Protein AF-A0A917H944-F1 (afdb_monomer_lite)

Radius of gyration: 26.09 Å; chains: 1; bounding box: 45×58×78 Å

Foldseek 3Di:
DDWDQDPPRDIDDDDDDPVRVVVLVVVVVVCPPLCVPDDPVPQQSDADPNSHRDDPVNVVVVVVVVCVVVVPPDDDDPVVVVVVVVVVVVVVVVVVVVVPCPDPPPPDDDDDDDDDDDD

Organism: NCBI:txid1176249

Secondary structure (DSSP, 8-state):
-EEEEPTTS-EEEE---HHHHHHHHHHHHHHTTSSTTS-GGGS-SSB-TTSSB--HHHHHHHHHHHHHHTT--S---HHHHHHHHHHHHHHHHHHHHHHT-PPP---------------

InterPro domains:
  IPR002104 Integrase, catalytic domain [PS51898] (1-119)
  IPR011010 DNA breaking-rejoining enzyme, catalytic core [SSF56349] (4-94)
  IPR013762 Integrase-like, catalytic domain superfamily [G3DSA:1.10.443.10] (1-103)

pLDDT: mean 78.57, std 14.48, range [39.53, 93.25]

Structure (mmCIF, N/CA/C/O backbone):
data_AF-A0A917H944-F1
#
_entry.id   AF-A0A917H944-F1
#
loop_
_atom_site.group_PDB
_atom_site.id
_atom_site.type_symbol
_atom_site.label_atom_id
_atom_site.label_alt_id
_atom_site.label_comp_id
_atom_site.label_asym_id
_atom_site.label_entity_id
_atom_site.label_seq_id
_atom_site.pdbx_PDB_ins_code
_atom_site.Cartn_x
_atom_site.Cartn_y
_atom_site.Cartn_z
_atom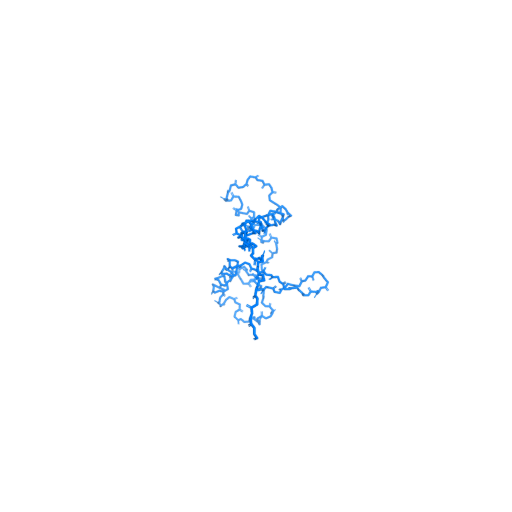_site.occupancy
_atom_site.B_iso_or_equiv
_atom_site.auth_seq_id
_atom_site.auth_comp_id
_atom_site.auth_asym_id
_atom_site.auth_atom_id
_atom_site.pdbx_PDB_model_num
ATOM 1 N N . MET A 1 1 ? 12.504 -9.458 5.214 1.00 76.31 1 MET A N 1
ATOM 2 C CA . MET A 1 1 ? 12.933 -8.159 5.793 1.00 76.31 1 MET A CA 1
ATOM 3 C C . MET A 1 1 ? 13.145 -7.190 4.645 1.00 76.31 1 MET A C 1
ATOM 5 O O . MET A 1 1 ? 13.701 -7.615 3.643 1.00 76.31 1 MET A O 1
ATOM 9 N N . LEU A 1 2 ? 12.710 -5.937 4.778 1.00 83.62 2 LEU A N 1
ATOM 10 C CA . LEU A 1 2 ? 12.876 -4.894 3.761 1.00 83.62 2 LEU A CA 1
ATOM 11 C C . LEU A 1 2 ? 13.857 -3.825 4.258 1.00 83.62 2 LEU A C 1
ATOM 13 O O . LEU A 1 2 ? 13.745 -3.379 5.400 1.00 83.62 2 LEU A O 1
ATOM 17 N N . GLU A 1 3 ? 14.806 -3.408 3.422 1.00 87.69 3 GLU A N 1
ATOM 18 C CA . GLU A 1 3 ? 15.680 -2.268 3.718 1.00 87.69 3 GLU A CA 1
ATOM 19 C C . GLU A 1 3 ? 15.011 -0.973 3.244 1.00 87.69 3 GLU A C 1
ATOM 21 O O . GLU A 1 3 ? 14.570 -0.871 2.102 1.00 87.69 3 GLU A O 1
ATOM 26 N N . VAL A 1 4 ? 14.906 0.012 4.135 1.00 86.75 4 VAL A N 1
ATOM 27 C CA . VAL A 1 4 ? 14.330 1.324 3.831 1.00 86.75 4 VAL A CA 1
ATOM 28 C C . VAL A 1 4 ? 15.330 2.423 4.153 1.00 86.75 4 VAL A C 1
ATOM 30 O O . VAL A 1 4 ? 15.921 2.449 5.236 1.00 86.75 4 VAL A O 1
ATOM 33 N N . THR A 1 5 ? 15.485 3.368 3.231 1.00 88.25 5 THR A N 1
ATOM 34 C CA . THR A 1 5 ? 16.263 4.586 3.464 1.00 88.25 5 THR A CA 1
ATOM 35 C C . THR A 1 5 ? 15.360 5.631 4.100 1.00 88.25 5 THR A C 1
ATOM 37 O O . THR A 1 5 ? 14.354 6.049 3.527 1.00 88.25 5 THR A O 1
ATOM 40 N N . ARG A 1 6 ? 15.702 6.046 5.316 1.00 87.12 6 ARG A N 1
ATOM 41 C CA . ARG A 1 6 ? 14.984 7.085 6.051 1.00 87.12 6 ARG A CA 1
ATOM 42 C C . ARG A 1 6 ? 15.498 8.466 5.669 1.00 87.12 6 ARG A C 1
ATOM 44 O O . ARG A 1 6 ? 16.568 8.633 5.081 1.00 87.12 6 ARG A O 1
ATOM 51 N N . ARG A 1 7 ? 14.733 9.481 6.071 1.00 84.00 7 ARG A N 1
ATOM 52 C CA . ARG A 1 7 ? 15.184 10.872 6.029 1.00 84.00 7 ARG A CA 1
ATOM 53 C C . ARG A 1 7 ? 16.549 10.980 6.722 1.00 84.00 7 ARG A C 1
ATOM 55 O O . ARG A 1 7 ? 16.687 10.523 7.851 1.00 84.00 7 ARG A O 1
ATOM 62 N N . GLY A 1 8 ? 17.530 11.569 6.037 1.00 83.62 8 GLY A N 1
ATOM 63 C CA . GLY A 1 8 ? 18.920 11.649 6.507 1.00 83.62 8 GLY A CA 1
ATOM 64 C C . GLY A 1 8 ? 19.844 10.542 5.983 1.00 83.62 8 GLY A C 1
ATOM 65 O O . GLY A 1 8 ? 20.995 10.485 6.393 1.00 83.62 8 GLY A O 1
ATOM 66 N N . GLY A 1 9 ? 19.369 9.666 5.089 1.00 84.12 9 GLY A N 1
ATOM 67 C CA . GLY A 1 9 ? 20.196 8.639 4.437 1.00 84.12 9 GLY A CA 1
ATOM 68 C C . GLY A 1 9 ? 20.428 7.380 5.277 1.00 84.12 9 GLY A C 1
ATOM 69 O O . GLY A 1 9 ? 21.028 6.420 4.798 1.00 84.12 9 GLY A O 1
ATOM 70 N N . THR A 1 10 ? 19.927 7.341 6.513 1.00 89.19 10 THR A N 1
ATOM 71 C CA . THR A 1 10 ? 20.035 6.168 7.383 1.00 89.19 10 THR A CA 1
ATOM 72 C C . THR A 1 10 ? 19.225 5.003 6.826 1.00 89.19 10 THR A C 1
ATOM 74 O O . THR A 1 10 ? 18.020 5.124 6.597 1.00 89.19 10 THR A O 1
ATOM 77 N N . ARG A 1 11 ? 19.873 3.849 6.667 1.00 90.50 11 ARG A N 1
ATOM 78 C CA . ARG A 1 11 ? 19.224 2.596 6.274 1.00 90.50 11 ARG A CA 1
ATOM 79 C C . ARG A 1 11 ? 18.679 1.885 7.507 1.00 90.50 11 ARG A C 1
ATOM 81 O O . ARG A 1 11 ? 19.358 1.788 8.526 1.00 90.50 11 ARG A O 1
ATOM 88 N N . ALA A 1 12 ? 17.453 1.393 7.418 1.00 88.12 12 ALA A N 1
ATOM 89 C CA . ALA A 1 12 ? 16.817 0.608 8.466 1.00 88.12 12 ALA A CA 1
ATOM 90 C C . ALA A 1 12 ? 16.237 -0.676 7.875 1.00 88.12 12 ALA A C 1
ATOM 92 O O . ALA A 1 12 ? 15.669 -0.659 6.786 1.00 88.12 12 ALA A O 1
ATOM 93 N N . ARG A 1 13 ? 16.337 -1.782 8.614 1.00 88.94 13 ARG A N 1
ATOM 94 C CA . ARG A 1 13 ? 15.678 -3.041 8.256 1.00 88.94 13 ARG A CA 1
ATOM 95 C C . ARG A 1 13 ? 14.325 -3.115 8.947 1.00 88.94 13 ARG A C 1
ATOM 97 O O . ARG A 1 13 ? 14.243 -2.963 10.163 1.00 88.94 13 ARG A O 1
ATOM 104 N N . VAL A 1 14 ? 13.275 -3.329 8.165 1.00 86.56 14 VAL A N 1
ATOM 105 C CA . VAL A 1 14 ? 11.891 -3.393 8.633 1.00 86.56 14 VAL A CA 1
ATOM 106 C C . VAL A 1 14 ? 11.352 -4.806 8.396 1.00 86.56 14 VAL A C 1
ATOM 108 O O . VAL A 1 14 ? 11.460 -5.323 7.275 1.00 86.56 14 VAL A O 1
ATOM 111 N N . PRO A 1 15 ? 10.793 -5.467 9.426 1.00 87.00 15 PRO A N 1
ATOM 112 C CA . PRO A 1 15 ? 10.103 -6.731 9.233 1.00 87.00 15 PRO A CA 1
ATOM 113 C C . PRO A 1 15 ? 8.850 -6.512 8.388 1.00 87.00 15 PRO A C 1
ATOM 115 O O . PRO A 1 15 ? 8.121 -5.541 8.572 1.00 87.00 15 PRO A O 1
ATOM 118 N N . ILE A 1 16 ? 8.613 -7.433 7.461 1.00 86.38 16 ILE A N 1
ATOM 119 C CA . ILE A 1 16 ? 7.380 -7.504 6.679 1.00 86.38 16 ILE A CA 1
ATOM 120 C C . ILE A 1 16 ? 6.638 -8.765 7.107 1.00 86.38 16 ILE A C 1
ATOM 122 O O . ILE A 1 16 ? 7.274 -9.767 7.441 1.00 86.38 16 ILE A O 1
ATOM 126 N N . THR A 1 17 ? 5.311 -8.707 7.132 1.00 86.44 17 THR A N 1
ATOM 127 C CA . THR A 1 17 ? 4.487 -9.876 7.452 1.00 86.44 17 THR A CA 1
ATOM 128 C C . THR A 1 17 ? 4.594 -10.917 6.336 1.00 86.44 17 THR A C 1
ATOM 130 O O . THR A 1 17 ? 4.869 -10.574 5.184 1.00 86.44 17 THR A O 1
ATOM 133 N N . ALA A 1 18 ? 4.357 -12.192 6.658 1.00 86.00 18 ALA A N 1
ATOM 134 C CA . ALA A 1 18 ? 4.393 -13.268 5.665 1.00 86.00 18 ALA A CA 1
ATOM 135 C C . ALA A 1 18 ? 3.392 -13.030 4.520 1.00 86.00 18 ALA A C 1
ATOM 137 O O . ALA A 1 18 ? 3.730 -13.218 3.355 1.00 86.00 18 ALA A O 1
ATOM 138 N N . GLY A 1 19 ? 2.194 -12.522 4.837 1.00 86.94 19 GLY A N 1
ATOM 139 C CA . GLY A 1 19 ? 1.197 -12.157 3.827 1.00 86.94 19 GLY A CA 1
ATOM 140 C C . GLY A 1 19 ? 1.682 -11.049 2.887 1.00 86.94 19 GLY A C 1
ATOM 141 O O . GLY A 1 19 ? 1.548 -11.171 1.672 1.00 86.94 19 GLY A O 1
ATOM 142 N N . ALA A 1 20 ? 2.315 -9.999 3.424 1.00 87.19 20 ALA A N 1
ATOM 143 C CA . ALA A 1 20 ? 2.884 -8.936 2.597 1.00 87.19 20 ALA A CA 1
ATOM 144 C C . ALA A 1 20 ? 4.039 -9.442 1.715 1.00 87.19 20 ALA A C 1
ATOM 146 O O . ALA A 1 20 ? 4.155 -9.019 0.566 1.00 87.19 20 ALA A O 1
ATOM 147 N N . ALA A 1 21 ? 4.868 -10.358 2.229 1.00 88.69 21 ALA A N 1
ATOM 148 C CA . ALA A 1 21 ? 5.941 -10.983 1.460 1.00 88.69 21 ALA A CA 1
ATOM 149 C C . ALA A 1 21 ? 5.392 -11.806 0.284 1.00 88.69 21 ALA A C 1
ATOM 151 O O . ALA A 1 21 ? 5.815 -11.591 -0.847 1.00 88.69 21 ALA A O 1
ATOM 152 N N . ALA A 1 22 ? 4.389 -12.658 0.523 1.00 89.94 22 ALA A N 1
ATOM 153 C CA . ALA A 1 22 ? 3.780 -13.489 -0.516 1.00 89.94 22 ALA A CA 1
ATOM 154 C C . ALA A 1 22 ? 3.141 -12.655 -1.642 1.00 89.94 22 ALA A C 1
ATOM 156 O O . ALA A 1 22 ? 3.311 -12.955 -2.824 1.00 89.94 22 ALA A O 1
ATOM 157 N N . VAL A 1 23 ? 2.442 -11.567 -1.296 1.00 92.31 23 VAL A N 1
ATOM 158 C CA . VAL A 1 23 ? 1.860 -10.652 -2.294 1.00 92.31 23 VAL A CA 1
ATOM 159 C C . VAL A 1 23 ? 2.951 -9.917 -3.078 1.00 92.31 23 VAL A C 1
ATOM 161 O O . VAL A 1 23 ? 2.819 -9.740 -4.289 1.00 92.31 23 VAL A O 1
ATOM 164 N N . LEU A 1 24 ? 4.041 -9.510 -2.417 1.00 90.25 24 LEU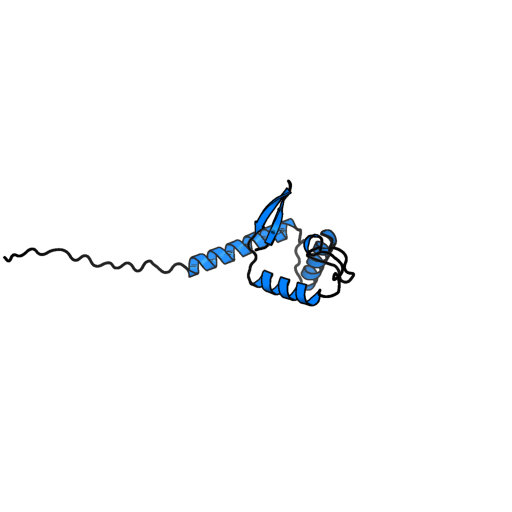 A N 1
ATOM 165 C CA . LEU A 1 24 ? 5.169 -8.860 -3.083 1.00 90.25 24 LEU A CA 1
ATOM 166 C C . LEU A 1 24 ? 5.874 -9.812 -4.057 1.00 90.25 24 LEU A C 1
ATOM 168 O O . LEU A 1 24 ? 6.172 -9.417 -5.181 1.00 90.25 24 LEU A O 1
ATOM 172 N N . GLU A 1 25 ? 6.103 -11.060 -3.660 1.00 90.31 25 GLU A N 1
ATOM 173 C CA . GLU A 1 25 ? 6.678 -12.094 -4.525 1.00 90.31 25 GLU A CA 1
ATOM 174 C C . GLU A 1 25 ? 5.789 -12.363 -5.741 1.00 90.31 25 GLU A C 1
ATOM 176 O O . GLU A 1 25 ? 6.276 -12.354 -6.873 1.00 90.31 25 GLU A O 1
ATOM 181 N N . ALA A 1 26 ? 4.474 -12.501 -5.537 1.00 91.25 26 ALA A N 1
ATOM 182 C CA . ALA A 1 26 ? 3.519 -12.642 -6.631 1.00 91.25 26 ALA A CA 1
ATOM 183 C C . ALA A 1 26 ? 3.561 -11.430 -7.576 1.00 91.25 26 ALA A C 1
ATOM 185 O O . ALA A 1 26 ? 3.611 -11.598 -8.795 1.00 91.25 26 ALA A O 1
ATOM 186 N N . TYR A 1 27 ? 3.591 -10.208 -7.039 1.00 89.81 27 TYR A N 1
ATOM 187 C CA . TYR A 1 27 ? 3.719 -8.985 -7.833 1.00 89.81 27 TYR A CA 1
ATOM 188 C C . TYR A 1 27 ? 5.010 -8.966 -8.667 1.00 89.81 27 TYR A C 1
ATOM 190 O O . TYR A 1 27 ? 4.968 -8.674 -9.864 1.00 89.81 27 TYR A O 1
ATOM 198 N N . LEU A 1 28 ? 6.149 -9.313 -8.061 1.00 88.00 28 LEU A N 1
ATOM 199 C CA . LEU A 1 28 ? 7.441 -9.368 -8.746 1.00 88.00 28 LEU A CA 1
ATOM 200 C C . LEU A 1 28 ? 7.472 -10.463 -9.823 1.00 88.00 28 LEU A C 1
ATOM 202 O O . LEU A 1 28 ? 8.041 -10.237 -10.890 1.00 88.00 28 LEU A O 1
ATOM 206 N N . GLY A 1 29 ? 6.800 -11.596 -9.603 1.00 86.56 29 GLY A N 1
ATOM 207 C CA . GLY A 1 29 ? 6.630 -12.647 -10.610 1.00 86.56 29 GLY A CA 1
ATOM 208 C C . GLY A 1 29 ? 5.870 -12.172 -11.855 1.00 86.56 29 GLY A C 1
ATOM 209 O O . GLY A 1 29 ? 6.292 -12.439 -12.977 1.00 86.56 29 GLY A O 1
ATOM 210 N N . HIS A 1 30 ? 4.804 -11.383 -11.681 1.00 84.69 30 HIS A N 1
ATOM 211 C CA . HIS A 1 30 ? 4.034 -10.802 -12.796 1.00 84.69 30 HIS A CA 1
ATOM 212 C C . HIS A 1 30 ? 4.768 -9.674 -13.535 1.00 84.69 30 HIS A C 1
ATOM 214 O O . HIS A 1 30 ? 4.354 -9.250 -14.617 1.00 84.69 30 HIS A O 1
ATOM 220 N N . ARG A 1 31 ? 5.826 -9.136 -12.930 1.00 80.81 31 ARG A N 1
ATOM 221 C CA . ARG A 1 31 ? 6.588 -8.011 -13.464 1.00 80.81 31 ARG A CA 1
ATOM 222 C C . ARG A 1 31 ? 7.697 -8.436 -14.429 1.00 80.81 31 ARG A C 1
ATOM 224 O O . ARG A 1 31 ? 8.140 -7.599 -15.216 1.00 80.81 31 ARG A O 1
ATOM 231 N N . ILE A 1 32 ? 8.118 -9.701 -14.391 1.00 73.31 32 ILE A N 1
ATOM 232 C CA . ILE A 1 32 ? 9.223 -10.232 -15.199 1.00 73.31 32 ILE A CA 1
ATOM 233 C C . ILE A 1 32 ? 9.041 -9.835 -16.675 1.00 73.31 32 ILE A C 1
ATOM 235 O O . ILE A 1 32 ? 8.042 -10.172 -17.305 1.00 73.31 32 ILE A O 1
ATOM 239 N N . GLY A 1 33 ? 10.007 -9.079 -17.209 1.00 69.38 33 GLY A N 1
ATOM 240 C CA . GLY A 1 33 ? 10.029 -8.604 -18.599 1.00 69.38 33 GLY A CA 1
ATOM 241 C C . GLY A 1 33 ? 9.699 -7.118 -18.799 1.00 69.38 33 GLY A C 1
ATOM 242 O O . GLY A 1 33 ? 10.052 -6.573 -19.839 1.00 69.38 33 GLY A O 1
ATOM 243 N N . LYS A 1 34 ? 9.091 -6.425 -17.823 1.00 68.88 34 LYS A N 1
ATOM 244 C CA . LYS A 1 34 ? 8.767 -4.981 -17.943 1.00 68.88 34 LYS A CA 1
ATOM 245 C C . LYS A 1 34 ? 9.932 -4.043 -17.614 1.00 68.88 34 LYS A C 1
ATOM 247 O O . LYS A 1 34 ? 9.858 -2.849 -17.880 1.00 68.88 34 LYS A O 1
ATOM 252 N N . ASP A 1 35 ? 10.978 -4.579 -17.006 1.00 70.00 35 ASP A N 1
ATOM 253 C CA . ASP A 1 35 ? 12.124 -3.859 -16.454 1.00 70.00 35 ASP A CA 1
ATOM 254 C C . ASP A 1 35 ? 13.426 -4.668 -16.587 1.00 70.00 35 ASP A C 1
ATOM 256 O O . ASP A 1 35 ? 14.366 -4.467 -15.820 1.00 70.00 35 ASP A O 1
ATOM 260 N N . ALA A 1 36 ? 13.465 -5.604 -17.541 1.00 66.88 36 ALA A N 1
ATOM 261 C CA . ALA A 1 36 ? 14.569 -6.548 -17.728 1.00 66.88 36 ALA A CA 1
ATOM 262 C C . ALA A 1 36 ? 15.924 -5.867 -18.005 1.00 66.88 36 ALA A C 1
ATOM 264 O O . ALA A 1 36 ? 16.964 -6.459 -17.739 1.00 66.88 36 ALA A O 1
ATOM 265 N N . GLU A 1 37 ? 15.910 -4.626 -18.499 1.00 67.00 37 GLU A N 1
ATOM 266 C CA . GLU A 1 37 ? 17.108 -3.843 -18.827 1.00 67.00 37 GLU A CA 1
ATOM 267 C C . GLU A 1 37 ? 17.650 -3.011 -17.649 1.00 67.00 37 GLU A C 1
ATOM 269 O O . GLU A 1 37 ? 18.726 -2.429 -17.757 1.00 67.00 37 GLU A O 1
ATOM 274 N N . ILE A 1 38 ? 16.935 -2.936 -16.518 1.00 70.56 38 ILE A N 1
ATOM 275 C CA . ILE A 1 38 ? 17.330 -2.101 -15.375 1.00 70.56 38 ILE A CA 1
ATOM 276 C C . ILE A 1 38 ? 18.042 -2.960 -14.321 1.00 70.56 38 ILE A C 1
ATOM 278 O O . ILE A 1 38 ? 17.499 -3.960 -13.838 1.00 70.56 38 ILE A O 1
ATOM 282 N N . SER A 1 39 ? 19.242 -2.537 -13.916 1.00 69.31 39 SER A N 1
ATOM 283 C CA . SER A 1 39 ? 20.010 -3.137 -12.816 1.00 69.31 39 SER A CA 1
ATOM 284 C C . SER A 1 39 ? 19.176 -3.279 -11.541 1.00 69.31 39 SER A C 1
ATOM 286 O O . SER A 1 39 ? 18.424 -2.375 -11.185 1.00 69.31 39 SER A O 1
ATOM 288 N N . HIS A 1 40 ? 19.323 -4.400 -10.822 1.00 69.38 40 HIS A N 1
ATOM 289 C CA . HIS A 1 40 ? 18.493 -4.719 -9.650 1.00 69.38 40 HIS A CA 1
ATOM 290 C C . HIS A 1 40 ? 18.451 -3.611 -8.591 1.00 69.38 40 HIS A C 1
ATOM 292 O O . HIS A 1 40 ? 17.373 -3.339 -8.071 1.00 69.38 40 HIS A O 1
ATOM 298 N N . ASP A 1 41 ? 19.573 -2.933 -8.361 1.00 70.56 41 ASP A N 1
ATOM 299 C CA . ASP A 1 41 ? 19.695 -1.893 -7.336 1.00 70.56 41 ASP A CA 1
ATOM 300 C C . ASP A 1 41 ? 19.022 -0.560 -7.705 1.00 70.56 41 ASP A C 1
ATOM 302 O O . ASP A 1 41 ? 18.580 0.165 -6.816 1.00 70.56 41 ASP A O 1
ATOM 306 N N . ASP A 1 42 ? 18.868 -0.260 -8.998 1.00 72.56 42 ASP A N 1
ATOM 307 C CA . ASP A 1 42 ? 18.250 0.986 -9.483 1.00 72.56 42 ASP A CA 1
ATOM 308 C C . ASP A 1 42 ? 16.779 0.797 -9.880 1.00 72.56 42 ASP A C 1
ATOM 310 O O . ASP A 1 42 ? 16.097 1.731 -10.317 1.00 72.56 42 ASP A O 1
ATOM 314 N N . ARG A 1 43 ? 16.256 -0.426 -9.735 1.00 82.62 43 ARG A N 1
ATOM 315 C CA . ARG A 1 43 ? 14.877 -0.742 -10.092 1.00 82.62 43 ARG A CA 1
ATOM 316 C C . ARG A 1 43 ? 13.897 -0.178 -9.067 1.00 82.62 43 ARG A C 1
ATOM 318 O O . ARG A 1 43 ? 13.934 -0.574 -7.902 1.00 82.62 43 ARG A O 1
ATOM 325 N N . PRO A 1 44 ? 12.917 0.647 -9.489 1.00 87.00 44 PRO A N 1
ATOM 326 C CA . PRO A 1 44 ? 11.815 1.032 -8.615 1.00 87.00 44 PRO A CA 1
ATOM 327 C C . PRO A 1 44 ? 11.098 -0.220 -8.118 1.00 87.00 44 PRO A C 1
ATOM 329 O O . PRO A 1 44 ? 10.808 -1.100 -8.926 1.00 87.00 44 PRO A O 1
ATOM 332 N N . LEU A 1 45 ? 10.771 -0.308 -6.827 1.00 87.25 45 LEU A N 1
ATOM 333 C CA . LEU A 1 45 ? 10.071 -1.482 -6.292 1.00 87.25 45 LEU A CA 1
ATOM 334 C C . LEU A 1 45 ? 8.657 -1.611 -6.870 1.00 87.25 45 LEU A C 1
ATOM 336 O O . LEU A 1 45 ? 8.238 -2.711 -7.209 1.00 87.25 45 LEU A O 1
ATOM 340 N N . PHE A 1 46 ? 7.960 -0.488 -7.054 1.00 88.69 46 PHE A N 1
ATOM 341 C CA . PHE A 1 46 ? 6.637 -0.439 -7.668 1.00 88.69 46 PHE A CA 1
ATOM 342 C C . PHE A 1 46 ? 6.681 0.340 -8.978 1.00 88.69 46 PHE A C 1
ATOM 344 O O . PHE A 1 46 ? 7.182 1.466 -9.031 1.00 88.69 46 PHE A O 1
ATOM 351 N N . ILE A 1 47 ? 6.119 -0.261 -10.021 1.00 89.31 47 ILE A N 1
ATOM 352 C CA . ILE A 1 47 ? 5.987 0.326 -11.352 1.00 89.31 47 ILE A CA 1
ATOM 353 C C . ILE A 1 47 ? 4.526 0.386 -11.796 1.00 89.31 47 ILE A C 1
ATOM 355 O O . ILE A 1 47 ? 3.700 -0.443 -11.406 1.00 89.31 47 ILE A O 1
ATOM 359 N N . THR A 1 48 ? 4.216 1.354 -12.651 1.00 87.50 48 THR A N 1
ATOM 360 C CA . THR A 1 48 ? 2.951 1.433 -13.382 1.00 87.50 48 THR A CA 1
ATOM 361 C C . THR A 1 48 ? 2.877 0.350 -14.461 1.00 87.50 48 THR A C 1
ATOM 363 O O . THR A 1 48 ? 3.877 -0.272 -14.822 1.00 87.50 48 THR A O 1
ATOM 366 N N . ALA A 1 49 ? 1.697 0.167 -15.064 1.00 81.88 49 ALA A N 1
ATOM 367 C CA . ALA A 1 49 ? 1.524 -0.735 -16.208 1.00 81.88 49 ALA A CA 1
ATOM 368 C C . ALA A 1 49 ? 2.480 -0.425 -17.380 1.00 81.88 49 ALA A C 1
ATOM 370 O O . ALA A 1 49 ? 2.844 -1.335 -18.120 1.00 81.88 49 ALA A O 1
ATOM 371 N N . THR A 1 50 ? 2.905 0.837 -17.506 1.00 80.62 50 THR A N 1
ATOM 372 C CA . THR A 1 50 ? 3.840 1.346 -18.520 1.00 80.62 50 THR A CA 1
ATOM 373 C C . THR A 1 50 ? 5.321 1.216 -18.141 1.00 80.62 50 THR A C 1
ATOM 375 O O . THR A 1 50 ? 6.167 1.685 -18.893 1.00 80.62 50 THR A O 1
ATOM 378 N N . GLY A 1 51 ? 5.654 0.629 -16.985 1.00 79.69 51 GLY A N 1
ATOM 379 C CA . GLY A 1 51 ? 7.043 0.407 -16.559 1.00 79.69 51 GLY A CA 1
ATOM 380 C C . GLY A 1 51 ? 7.697 1.568 -15.805 1.00 79.69 51 GLY A C 1
ATOM 381 O O . GLY A 1 51 ? 8.831 1.443 -15.355 1.00 79.69 51 GLY A O 1
ATOM 382 N N . LYS A 1 52 ? 7.001 2.696 -15.618 1.00 85.00 52 LYS A N 1
ATOM 383 C CA . LYS A 1 52 ? 7.535 3.854 -14.880 1.00 85.00 52 LYS A CA 1
ATOM 384 C C . LYS A 1 52 ? 7.409 3.654 -13.374 1.00 85.00 52 LYS A C 1
ATOM 386 O O . LYS A 1 52 ? 6.474 2.998 -12.927 1.00 85.00 52 LYS A O 1
ATOM 391 N N . ALA A 1 53 ? 8.296 4.275 -12.596 1.00 87.69 53 ALA A N 1
ATOM 392 C CA . ALA A 1 53 ? 8.182 4.306 -11.139 1.00 87.69 53 ALA A CA 1
ATOM 393 C C . ALA A 1 53 ? 6.794 4.808 -10.706 1.00 87.69 53 ALA A C 1
ATOM 395 O O . ALA A 1 53 ? 6.273 5.785 -11.254 1.00 87.69 53 ALA A O 1
ATOM 396 N N . TRP A 1 54 ? 6.187 4.127 -9.737 1.00 90.75 54 TRP A N 1
ATOM 397 C CA . TRP A 1 54 ? 4.866 4.494 -9.250 1.00 90.75 54 TRP A CA 1
ATOM 398 C C . TRP A 1 54 ? 4.951 5.694 -8.305 1.00 90.75 54 TRP A C 1
ATOM 400 O O . TRP A 1 54 ? 5.550 5.624 -7.233 1.00 90.75 54 TRP A O 1
ATOM 410 N N . ASP A 1 55 ? 4.358 6.809 -8.725 1.00 90.19 55 ASP A N 1
ATOM 411 C CA . ASP A 1 55 ? 4.383 8.056 -7.969 1.00 90.19 55 ASP A CA 1
ATOM 412 C C . ASP A 1 55 ? 3.500 7.988 -6.699 1.00 90.19 55 ASP A C 1
ATOM 414 O O . ASP A 1 55 ? 2.385 7.453 -6.757 1.00 90.19 55 ASP A O 1
ATOM 418 N N . PRO A 1 56 ? 3.929 8.575 -5.562 1.00 87.56 56 PRO A N 1
ATOM 419 C CA . PRO A 1 56 ? 3.157 8.563 -4.318 1.00 87.56 56 PRO A CA 1
ATOM 420 C C . PRO A 1 56 ? 1.739 9.140 -4.433 1.00 87.56 56 PRO A C 1
ATOM 422 O O . PRO A 1 56 ? 0.815 8.635 -3.792 1.00 87.56 56 PRO A O 1
ATOM 425 N N . SER A 1 57 ? 1.528 10.175 -5.252 1.00 89.62 57 SER A N 1
ATOM 426 C CA . SER A 1 57 ? 0.194 10.748 -5.459 1.00 89.62 57 SER A CA 1
ATOM 427 C C . SER A 1 57 ? -0.715 9.784 -6.224 1.00 89.62 57 SER A C 1
ATOM 429 O O . SER A 1 57 ? -1.894 9.651 -5.892 1.00 89.62 57 SER A O 1
ATOM 431 N N . GLN A 1 58 ? -0.168 9.042 -7.192 1.00 90.56 58 GLN A N 1
ATOM 432 C CA . GLN A 1 58 ? -0.900 8.014 -7.937 1.00 90.56 58 GLN A CA 1
ATOM 433 C C . GLN A 1 58 ? -1.233 6.809 -7.054 1.00 90.56 58 GLN A C 1
ATOM 435 O O . GLN A 1 58 ? -2.333 6.255 -7.150 1.00 90.56 58 GLN A O 1
ATOM 440 N N . ALA A 1 59 ? -0.324 6.442 -6.149 1.00 91.06 59 ALA A N 1
ATOM 441 C CA . ALA A 1 59 ? -0.589 5.423 -5.143 1.00 91.06 59 ALA A CA 1
ATOM 442 C C . ALA A 1 59 ? -1.770 5.819 -4.249 1.00 91.06 59 ALA A C 1
ATOM 444 O O . ALA A 1 59 ? -2.722 5.054 -4.099 1.00 91.06 59 ALA A O 1
ATOM 445 N N . PHE A 1 60 ? -1.781 7.055 -3.742 1.00 91.12 60 PHE A N 1
ATOM 446 C CA . PHE A 1 60 ? -2.886 7.534 -2.913 1.00 91.12 60 PHE A CA 1
ATOM 447 C C . PHE A 1 60 ? -4.216 7.628 -3.677 1.00 91.12 60 PHE A C 1
ATOM 449 O O . PHE A 1 60 ? -5.265 7.273 -3.140 1.00 91.12 60 PHE A O 1
ATOM 456 N N . ARG A 1 61 ? -4.190 8.039 -4.951 1.00 91.12 61 ARG A N 1
ATOM 457 C CA . ARG A 1 61 ? -5.384 8.021 -5.815 1.00 91.12 61 ARG A CA 1
ATOM 458 C C . ARG A 1 61 ? -5.961 6.615 -5.965 1.00 91.12 61 ARG A C 1
ATOM 460 O O . ARG A 1 61 ? -7.173 6.458 -5.881 1.00 91.12 61 ARG A O 1
ATOM 467 N N . THR A 1 62 ? -5.102 5.613 -6.135 1.00 91.44 62 THR A N 1
ATOM 468 C CA . THR A 1 62 ? -5.517 4.206 -6.248 1.00 91.44 62 THR A CA 1
ATOM 469 C C . THR A 1 62 ? -6.169 3.723 -4.955 1.00 91.44 62 THR A C 1
ATOM 471 O O . THR A 1 62 ? -7.246 3.139 -4.992 1.00 91.44 62 THR A O 1
ATOM 474 N N . ILE A 1 63 ? -5.576 4.044 -3.802 1.00 91.75 63 ILE A N 1
ATOM 475 C CA . ILE A 1 63 ? -6.157 3.712 -2.492 1.00 91.75 63 ILE A CA 1
ATOM 476 C C . ILE A 1 63 ? -7.535 4.361 -2.322 1.00 91.75 63 ILE A C 1
ATOM 478 O O . ILE A 1 63 ? -8.473 3.718 -1.859 1.00 91.75 63 ILE A O 1
ATOM 482 N N . ARG A 1 64 ? -7.687 5.626 -2.729 1.00 91.06 64 ARG A N 1
ATOM 483 C CA . ARG A 1 64 ? -8.973 6.328 -2.654 1.00 91.06 64 ARG A CA 1
ATOM 484 C C . ARG A 1 64 ? -10.035 5.705 -3.562 1.00 91.06 64 ARG A C 1
ATOM 486 O O . ARG A 1 64 ? -11.199 5.655 -3.169 1.00 91.06 64 ARG A O 1
ATOM 493 N N . GLN A 1 65 ? -9.644 5.235 -4.745 1.00 91.31 65 GLN A N 1
ATOM 494 C CA . GLN A 1 65 ? -10.551 4.503 -5.627 1.00 91.31 65 GLN A CA 1
ATOM 495 C C . GLN A 1 65 ? -11.028 3.211 -4.956 1.00 91.31 65 GLN A C 1
ATOM 497 O O . GLN A 1 65 ? -12.228 3.024 -4.811 1.00 91.31 65 GLN A O 1
ATOM 502 N N . LEU A 1 66 ? -10.103 2.398 -4.432 1.00 92.31 66 LEU A N 1
ATOM 503 C CA . LEU A 1 66 ? -10.437 1.157 -3.721 1.00 92.31 66 LEU A CA 1
ATOM 504 C C . LEU A 1 66 ? -11.371 1.396 -2.530 1.00 92.31 66 LEU A C 1
ATOM 506 O O . LEU A 1 66 ? -12.295 0.627 -2.297 1.00 92.31 66 LEU A O 1
ATOM 510 N N . ALA A 1 67 ? -11.155 2.479 -1.788 1.00 91.50 67 ALA A N 1
ATOM 511 C CA . ALA A 1 67 ? -12.021 2.846 -0.677 1.00 91.50 67 ALA A CA 1
ATOM 512 C C . ALA A 1 67 ? -13.434 3.245 -1.114 1.00 91.50 67 ALA A C 1
ATOM 514 O O . ALA A 1 67 ? -14.401 2.926 -0.428 1.00 91.50 67 ALA A O 1
ATOM 515 N N . THR A 1 68 ? -13.544 3.924 -2.257 1.00 91.06 68 THR A N 1
ATOM 516 C CA . THR A 1 68 ? -14.837 4.280 -2.850 1.00 91.06 68 THR A CA 1
ATOM 517 C C . THR A 1 68 ? -15.577 3.018 -3.285 1.00 91.06 68 THR A C 1
ATOM 519 O O . THR A 1 68 ? -16.748 2.857 -2.955 1.00 91.06 68 THR A O 1
ATOM 522 N N . ASP A 1 69 ? -14.876 2.093 -3.943 1.00 92.88 69 ASP A N 1
ATOM 523 C CA . ASP A 1 69 ? -15.439 0.821 -4.406 1.00 92.88 69 ASP A CA 1
ATOM 524 C C . ASP A 1 69 ? -15.857 -0.080 -3.229 1.00 92.88 69 ASP A C 1
ATOM 526 O O . ASP A 1 69 ? -16.850 -0.798 -3.310 1.00 92.88 69 ASP A O 1
ATOM 530 N N . ALA A 1 70 ? -15.140 0.002 -2.105 1.00 92.69 70 ALA A N 1
ATOM 531 C CA . ALA A 1 70 ? -15.477 -0.679 -0.856 1.00 92.69 70 ALA A CA 1
ATOM 532 C C . ALA A 1 70 ? -16.592 0.018 -0.047 1.00 92.69 70 ALA A C 1
ATOM 534 O O . ALA A 1 70 ? -16.966 -0.471 1.019 1.00 92.69 70 ALA A O 1
ATOM 535 N N . GLY A 1 71 ? -17.114 1.157 -0.514 1.00 93.25 71 GLY A N 1
ATOM 536 C CA . GLY A 1 71 ? -18.183 1.894 0.160 1.00 93.25 71 GLY A CA 1
ATOM 537 C C . GLY A 1 71 ? -17.759 2.574 1.464 1.00 93.25 71 GLY A C 1
ATOM 538 O O . GLY A 1 71 ? -18.606 2.806 2.323 1.00 93.25 71 GLY A O 1
ATOM 539 N N . ILE A 1 72 ? -16.471 2.894 1.640 1.00 89.69 72 ILE A N 1
ATOM 540 C CA . ILE A 1 72 ? -15.966 3.563 2.845 1.00 89.69 72 ILE A CA 1
ATOM 541 C C . ILE A 1 72 ? -16.368 5.048 2.790 1.00 89.69 72 ILE A C 1
ATOM 543 O O . ILE A 1 72 ? -15.868 5.782 1.934 1.00 89.69 72 ILE A O 1
ATOM 547 N N . PRO A 1 73 ? -17.253 5.523 3.689 1.00 72.75 73 PRO A N 1
ATOM 548 C CA . PRO A 1 73 ? -17.848 6.857 3.585 1.00 72.75 73 PRO A CA 1
ATOM 549 C C . PRO A 1 73 ? -16.932 7.974 4.107 1.00 72.75 73 PRO A C 1
ATOM 551 O O . PRO A 1 73 ? -17.183 9.154 3.862 1.00 72.75 73 PRO A O 1
ATOM 554 N N . GLU A 1 74 ? -15.886 7.623 4.859 1.00 75.50 74 GLU A N 1
ATOM 555 C CA . GLU A 1 74 ? -15.019 8.581 5.536 1.00 75.50 74 GLU A CA 1
ATOM 556 C C . GLU A 1 74 ? -13.930 9.145 4.614 1.00 75.50 74 GLU A C 1
ATOM 558 O O . GLU A 1 74 ? -13.421 8.490 3.700 1.00 75.50 74 GLU A O 1
ATOM 563 N N . ARG A 1 75 ? -13.520 10.392 4.881 1.00 81.06 75 ARG A N 1
ATOM 564 C CA . ARG A 1 75 ? -12.409 11.030 4.177 1.00 81.06 75 ARG A CA 1
ATOM 565 C C . ARG A 1 75 ? -11.084 10.381 4.571 1.00 81.06 75 ARG A C 1
ATOM 567 O O . ARG A 1 75 ? -10.417 10.795 5.514 1.00 81.06 75 ARG A O 1
ATOM 574 N N . ILE A 1 76 ? -10.662 9.416 3.770 1.00 87.31 76 ILE A N 1
ATOM 575 C CA . ILE A 1 76 ? -9.359 8.779 3.915 1.00 87.31 76 ILE A CA 1
ATOM 576 C C . ILE A 1 76 ? -8.240 9.785 3.625 1.00 87.31 76 ILE A C 1
ATOM 578 O O . ILE A 1 76 ? -8.241 10.468 2.598 1.00 87.31 76 ILE A O 1
ATOM 582 N N . THR A 1 77 ? -7.262 9.854 4.526 1.00 89.38 77 THR A N 1
ATOM 583 C CA . THR A 1 77 ? -6.007 10.592 4.353 1.00 89.38 77 THR A CA 1
ATOM 584 C C . THR A 1 77 ? -4.821 9.651 4.587 1.00 89.38 77 THR A C 1
ATOM 586 O O . THR A 1 77 ? -4.982 8.606 5.220 1.00 89.38 77 THR A O 1
ATOM 589 N N . PRO A 1 78 ? -3.602 9.990 4.130 1.00 90.12 78 PRO A N 1
ATOM 590 C CA . PRO A 1 78 ? -2.425 9.169 4.416 1.00 90.12 78 PRO A CA 1
ATOM 591 C C . PRO A 1 78 ? -2.171 8.984 5.917 1.00 90.12 78 PRO A C 1
ATOM 593 O O . PRO A 1 78 ? -1.677 7.938 6.332 1.00 90.12 78 PRO A O 1
ATOM 596 N N . GLN A 1 79 ? -2.503 9.999 6.721 1.00 90.38 79 GLN A N 1
ATOM 597 C CA . GLN A 1 79 ? -2.310 9.959 8.165 1.00 90.38 79 GLN A CA 1
ATOM 598 C C . GLN A 1 79 ? -3.309 9.009 8.826 1.00 90.38 79 GLN A C 1
ATOM 600 O O . GLN A 1 79 ? -2.880 8.104 9.532 1.00 90.38 79 GLN A O 1
ATOM 605 N N . THR A 1 80 ? -4.605 9.132 8.515 1.00 91.75 80 THR A N 1
ATOM 606 C CA . THR A 1 80 ? -5.631 8.247 9.090 1.00 91.75 80 THR A CA 1
ATOM 607 C C . THR A 1 80 ? -5.380 6.786 8.723 1.00 91.75 80 THR A C 1
ATOM 609 O O . THR A 1 80 ? -5.430 5.928 9.594 1.00 91.75 80 THR A O 1
ATOM 612 N N . LEU A 1 81 ? -4.991 6.501 7.472 1.00 90.50 81 LEU A N 1
ATOM 613 C CA . LEU A 1 81 ? -4.596 5.148 7.056 1.00 90.50 81 LEU A CA 1
ATOM 614 C C . LEU A 1 81 ? -3.428 4.606 7.872 1.00 90.50 81 LEU A C 1
ATOM 616 O O . LEU A 1 81 ? -3.450 3.454 8.295 1.00 90.50 81 LEU A O 1
ATOM 620 N N . ARG A 1 82 ? -2.389 5.422 8.077 1.00 90.94 82 ARG A N 1
ATOM 621 C CA . ARG A 1 82 ? -1.226 5.008 8.862 1.00 90.94 82 ARG A CA 1
ATOM 622 C C . ARG A 1 82 ? -1.628 4.703 10.301 1.00 90.94 82 ARG A C 1
ATOM 624 O O . ARG A 1 82 ? -1.181 3.689 10.827 1.00 90.94 82 ARG A O 1
ATOM 631 N N . ASP A 1 83 ? -2.453 5.547 10.909 1.00 91.94 83 ASP A N 1
ATOM 632 C CA . ASP A 1 83 ? -2.906 5.363 12.286 1.00 91.94 83 ASP A CA 1
ATOM 633 C C . ASP A 1 83 ? -3.735 4.080 12.429 1.00 91.94 83 ASP A C 1
ATOM 635 O O . ASP A 1 83 ? -3.470 3.288 13.334 1.00 91.94 83 ASP A O 1
ATOM 639 N N . THR A 1 84 ? -4.634 3.798 11.481 1.00 90.25 84 THR A N 1
ATOM 640 C CA . THR A 1 84 ? -5.381 2.533 11.433 1.00 90.25 84 THR A CA 1
ATOM 641 C C . THR A 1 84 ? -4.457 1.329 11.255 1.00 90.25 84 THR A C 1
ATOM 643 O O . THR A 1 84 ? -4.580 0.362 11.998 1.00 90.25 84 THR A O 1
ATOM 646 N N . CYS A 1 85 ? -3.487 1.375 10.335 1.00 86.94 85 CYS A N 1
ATOM 647 C CA . CYS A 1 85 ? -2.527 0.279 10.160 1.00 86.94 85 CYS A CA 1
ATOM 648 C C . CYS A 1 85 ? -1.707 0.016 11.430 1.00 86.94 85 CYS A C 1
ATOM 650 O O . CYS A 1 85 ? -1.424 -1.134 11.757 1.00 86.94 85 CYS A O 1
ATOM 652 N N . ILE A 1 86 ? -1.315 1.072 12.148 1.00 88.69 86 ILE A N 1
ATOM 653 C CA . ILE A 1 86 ? -0.600 0.944 13.420 1.00 88.69 86 ILE A CA 1
ATOM 654 C C . ILE A 1 86 ? -1.510 0.332 14.490 1.00 88.69 86 ILE A C 1
ATOM 656 O O . ILE A 1 86 ? -1.037 -0.509 15.251 1.00 88.69 86 ILE A O 1
ATOM 660 N N . ALA A 1 87 ? -2.778 0.746 14.564 1.00 89.94 87 ALA A N 1
ATOM 661 C CA . ALA A 1 87 ? -3.751 0.181 15.496 1.00 89.94 87 ALA A CA 1
ATOM 662 C C . ALA A 1 87 ? -3.969 -1.317 15.231 1.00 89.94 87 ALA A C 1
ATOM 664 O O . ALA A 1 87 ? -3.734 -2.119 16.1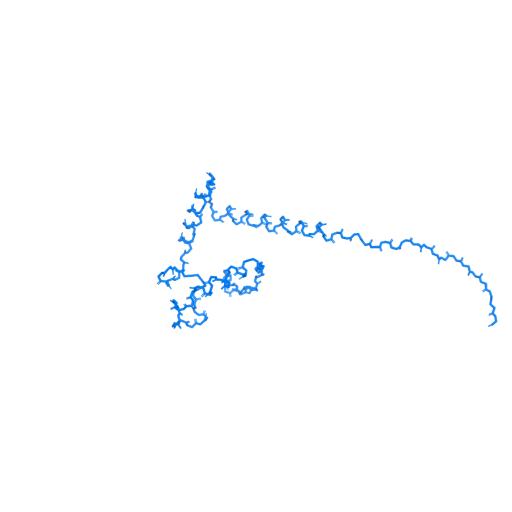26 1.00 89.94 87 ALA A O 1
ATOM 665 N N . LEU A 1 88 ? -4.254 -1.704 13.984 1.00 87.75 88 LEU A N 1
ATOM 666 C CA . LEU A 1 88 ? -4.437 -3.108 13.594 1.00 87.75 88 LEU A CA 1
ATOM 667 C C . LEU A 1 88 ? -3.197 -3.962 13.895 1.00 87.75 88 LEU A C 1
ATOM 669 O O . LEU A 1 88 ? -3.300 -5.033 14.480 1.00 87.75 88 LEU A O 1
ATOM 673 N N . ALA A 1 89 ? -1.999 -3.458 13.582 1.00 83.69 89 ALA A N 1
ATOM 674 C CA . ALA A 1 89 ? -0.760 -4.175 13.880 1.00 83.69 89 ALA A CA 1
ATOM 675 C C . ALA A 1 89 ? -0.481 -4.316 15.390 1.00 83.69 89 ALA A C 1
ATOM 677 O O . ALA A 1 89 ? 0.290 -5.192 15.794 1.00 83.69 89 ALA A O 1
ATOM 678 N N . ARG A 1 90 ? -1.041 -3.430 16.227 1.00 84.50 90 ARG A N 1
ATOM 679 C CA . ARG A 1 90 ? -0.988 -3.561 17.689 1.00 84.50 90 ARG A CA 1
ATOM 680 C C . ARG A 1 90 ? -2.004 -4.583 18.175 1.00 84.50 90 ARG A C 1
ATOM 682 O O . ARG A 1 90 ? -1.612 -5.425 18.972 1.00 84.50 90 ARG A O 1
ATOM 689 N N . ASP A 1 91 ? -3.231 -4.547 17.669 1.00 80.12 91 ASP A N 1
ATOM 690 C CA . ASP A 1 91 ? -4.288 -5.493 18.039 1.00 80.12 91 ASP A CA 1
ATOM 691 C C . ASP A 1 91 ? -3.883 -6.936 17.712 1.00 80.12 91 ASP A C 1
ATOM 693 O O . ASP A 1 91 ? -3.972 -7.804 18.578 1.00 80.12 91 ASP A O 1
ATOM 697 N N . ASP A 1 92 ? -3.304 -7.174 16.528 1.00 74.69 92 ASP A N 1
ATOM 698 C CA . ASP A 1 92 ? -2.759 -8.482 16.135 1.00 74.69 92 ASP A CA 1
ATOM 699 C C . ASP A 1 92 ? -1.671 -8.974 17.102 1.00 74.69 92 ASP A C 1
ATOM 701 O O . ASP A 1 92 ? -1.563 -10.166 17.399 1.00 74.69 92 ASP A O 1
ATOM 705 N N . ARG A 1 93 ? -0.837 -8.056 17.608 1.00 69.81 93 ARG A N 1
ATOM 706 C CA . ARG A 1 93 ? 0.215 -8.392 18.574 1.00 69.81 93 ARG A CA 1
ATOM 707 C C . ARG A 1 93 ? -0.369 -8.703 19.944 1.00 69.81 93 ARG A C 1
ATOM 709 O O . ARG A 1 93 ? 0.086 -9.659 20.560 1.00 69.81 93 ARG A O 1
ATOM 716 N N . THR A 1 94 ? -1.338 -7.918 20.405 1.00 70.25 94 THR A N 1
ATOM 717 C CA . THR A 1 94 ? -2.035 -8.167 21.671 1.00 70.25 94 THR A CA 1
ATOM 718 C C . THR A 1 94 ? -2.723 -9.529 21.632 1.00 70.25 94 THR A C 1
ATOM 720 O O . THR A 1 94 ? -2.483 -10.347 22.510 1.00 70.25 94 THR A O 1
ATOM 723 N N . ALA A 1 95 ? -3.454 -9.832 20.555 1.00 57.16 95 ALA A N 1
ATOM 724 C CA . ALA A 1 95 ? -4.105 -11.127 20.368 1.00 57.16 95 ALA A CA 1
ATOM 725 C C . ALA A 1 95 ? -3.105 -12.300 20.356 1.00 57.16 95 ALA A C 1
ATOM 727 O O . ALA A 1 95 ? -3.381 -13.360 20.917 1.00 57.16 95 ALA A O 1
ATOM 728 N N . LEU A 1 96 ? -1.924 -12.119 19.748 1.00 65.81 96 LEU A N 1
ATOM 729 C CA . LEU A 1 96 ? -0.858 -13.123 19.792 1.00 65.81 96 LEU A CA 1
ATOM 730 C C . LEU A 1 96 ? -0.272 -13.288 21.203 1.00 65.81 96 LEU A C 1
ATOM 732 O O . LEU A 1 96 ? 0.030 -14.412 21.592 1.00 65.81 96 LEU A O 1
ATOM 736 N N . SER A 1 97 ? -0.098 -12.200 21.956 1.00 62.34 97 SER A N 1
ATOM 737 C CA . SER A 1 97 ? 0.375 -12.248 23.344 1.00 62.34 97 SER A CA 1
ATOM 738 C C . SER A 1 97 ? -0.615 -12.968 24.260 1.00 62.34 97 SER A C 1
ATOM 740 O O . SER A 1 97 ? -0.189 -13.851 24.999 1.00 62.34 97 SER A O 1
ATOM 742 N N . ASP A 1 98 ? -1.914 -12.683 24.139 1.00 59.66 98 ASP A N 1
ATOM 743 C CA . ASP A 1 98 ? -2.972 -13.352 24.910 1.00 59.66 98 ASP A CA 1
ATOM 744 C C . ASP A 1 98 ? -3.054 -14.853 24.572 1.00 59.66 98 ASP A C 1
ATOM 746 O O . ASP A 1 98 ? -3.222 -15.695 25.451 1.00 59.66 98 ASP A O 1
ATOM 750 N N . ALA A 1 99 ? -2.865 -15.228 23.300 1.00 62.47 99 ALA A N 1
ATOM 751 C CA . ALA A 1 99 ? -2.823 -16.632 22.876 1.00 62.47 99 ALA A CA 1
ATOM 752 C C . ALA A 1 99 ? -1.549 -17.379 23.327 1.00 62.47 99 ALA A C 1
ATOM 754 O O . ALA A 1 99 ? -1.530 -18.611 23.347 1.00 62.47 99 ALA A O 1
ATOM 755 N N . GLN A 1 100 ? -0.476 -16.654 23.655 1.00 59.81 100 GLN A N 1
ATOM 756 C CA . GLN A 1 100 ? 0.792 -17.208 24.139 1.00 59.81 100 GLN A CA 1
ATOM 757 C C . GLN A 1 100 ? 0.875 -17.293 25.666 1.00 59.81 100 GLN A C 1
ATOM 759 O O . GLN A 1 100 ? 1.854 -17.848 26.172 1.00 59.81 100 GLN A O 1
ATOM 764 N N . GLU A 1 101 ? -0.134 -16.808 26.398 1.00 58.78 101 GLU A N 1
ATOM 765 C CA . GLU A 1 101 ? -0.243 -16.974 27.847 1.00 58.78 101 GLU A CA 1
ATOM 766 C C . GLU A 1 101 ? -0.608 -18.429 28.192 1.00 58.78 101 GLU A C 1
ATOM 768 O O . GLU A 1 101 ? -1.701 -18.775 28.632 1.00 58.78 101 GLU A O 1
ATOM 773 N N . VAL A 1 102 ? 0.348 -19.328 27.962 1.00 56.44 102 VAL A N 1
ATOM 774 C CA . VAL A 1 102 ? 0.376 -20.637 28.601 1.00 56.44 102 VAL A CA 1
ATOM 775 C C . VAL A 1 102 ? 0.824 -20.371 30.036 1.00 56.44 102 VAL A C 1
ATOM 777 O O . VAL A 1 102 ? 1.941 -19.874 30.221 1.00 56.44 102 VAL A O 1
ATOM 780 N N . PRO A 1 103 ? 0.001 -20.661 31.062 1.00 55.84 103 PRO A N 1
ATOM 781 C CA . PRO A 1 103 ? 0.431 -20.464 32.434 1.00 55.84 103 PRO A CA 1
ATOM 782 C C . PRO A 1 103 ? 1.726 -21.253 32.650 1.00 55.84 103 PRO A C 1
ATOM 784 O O . PRO A 1 103 ? 1.832 -22.389 32.161 1.00 55.84 103 PRO A O 1
ATOM 787 N N . PRO A 1 104 ? 2.725 -20.692 33.360 1.00 53.06 104 PRO A N 1
ATOM 788 C CA . PRO A 1 104 ? 3.862 -21.489 33.775 1.00 53.06 104 PRO A CA 1
ATOM 789 C C . PRO A 1 104 ? 3.288 -22.713 34.477 1.00 53.06 104 PRO A C 1
ATOM 791 O O . PRO A 1 104 ? 2.427 -22.581 35.346 1.00 53.06 104 PRO A O 1
ATOM 794 N N . ARG A 1 105 ? 3.718 -23.904 34.055 1.00 51.12 105 ARG A N 1
ATOM 795 C CA . ARG A 1 105 ? 3.424 -25.146 34.761 1.00 51.12 105 ARG A CA 1
ATOM 796 C C . ARG A 1 105 ? 3.987 -24.979 36.170 1.00 51.12 105 ARG A C 1
ATOM 798 O O . ARG A 1 105 ? 5.166 -25.228 36.399 1.0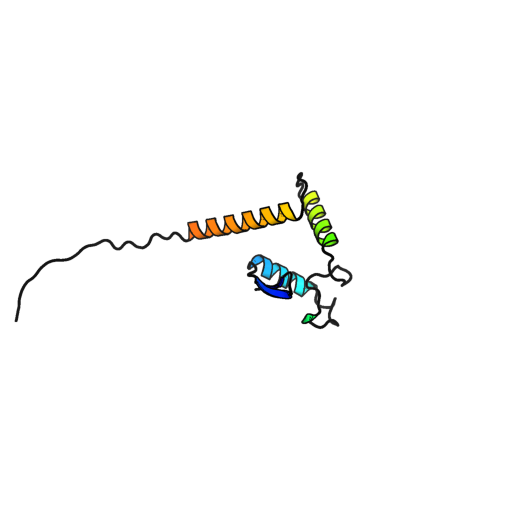0 51.12 105 ARG A O 1
ATOM 805 N N . THR A 1 106 ? 3.171 -24.470 37.084 1.00 52.97 106 THR A N 1
ATOM 806 C CA . THR A 1 106 ? 3.488 -24.344 38.496 1.00 52.97 106 THR A CA 1
ATOM 807 C C . THR A 1 106 ? 3.441 -25.749 39.057 1.00 52.97 106 THR A C 1
ATOM 809 O O . THR A 1 106 ? 2.412 -26.239 39.511 1.00 52.97 106 THR A O 1
ATOM 812 N N . ASP A 1 107 ? 4.580 -26.428 38.967 1.00 58.34 107 ASP A N 1
ATOM 813 C CA . ASP A 1 107 ? 4.864 -27.590 39.788 1.00 58.34 107 ASP A CA 1
ATOM 814 C C . ASP A 1 107 ? 4.944 -27.104 41.241 1.00 58.34 107 ASP A C 1
ATOM 816 O O . ASP A 1 107 ? 5.950 -26.565 41.698 1.00 58.34 107 ASP A O 1
ATOM 820 N N . SER A 1 108 ? 3.806 -27.154 41.929 1.00 60.69 108 SER A N 1
ATOM 821 C CA . SER A 1 108 ? 3.722 -26.968 43.371 1.00 60.69 108 SER A CA 1
ATOM 822 C C . SER A 1 108 ? 3.581 -28.334 44.019 1.00 60.69 108 SER A C 1
ATOM 824 O O . SER A 1 108 ? 2.497 -28.910 44.050 1.00 60.69 108 SER A O 1
ATOM 826 N N . GLY A 1 109 ? 4.680 -28.806 44.596 1.00 48.78 109 GLY A N 1
ATOM 827 C CA . GLY A 1 109 ? 4.681 -29.840 45.618 1.00 48.78 109 GLY A CA 1
ATOM 828 C C . GLY A 1 109 ? 5.907 -29.672 46.517 1.00 48.78 109 GLY A C 1
ATOM 829 O O . GLY A 1 109 ? 7.016 -29.947 46.063 1.00 48.78 109 GLY A O 1
ATOM 830 N N . PRO A 1 110 ? 5.768 -29.206 47.773 1.00 63.75 110 PRO A N 1
ATOM 831 C CA . PRO A 1 110 ? 6.890 -29.154 48.696 1.00 63.75 110 PRO A CA 1
ATOM 832 C C . PRO A 1 110 ? 7.082 -30.545 49.308 1.00 63.75 110 PRO A C 1
ATOM 834 O O . PRO A 1 110 ? 6.173 -31.066 49.951 1.00 63.75 110 PRO A O 1
ATOM 837 N N . ILE A 1 111 ? 8.260 -31.152 49.139 1.00 47.09 111 ILE A N 1
ATOM 838 C CA . ILE A 1 111 ? 8.634 -32.352 49.901 1.00 47.09 111 ILE A CA 1
ATOM 839 C C . ILE A 1 111 ? 10.067 -32.212 50.423 1.00 47.09 111 ILE A C 1
ATOM 841 O O . ILE A 1 111 ? 11.033 -32.662 49.824 1.00 47.09 111 ILE A O 1
ATOM 845 N N . HIS A 1 112 ? 10.187 -31.591 51.587 1.00 50.50 112 HIS A N 1
ATOM 846 C CA . HIS A 1 112 ? 11.092 -32.034 52.647 1.00 50.50 112 HIS A CA 1
ATOM 847 C C . HIS A 1 112 ? 10.286 -31.899 53.945 1.00 50.50 112 HIS A C 1
ATOM 849 O O . HIS A 1 112 ? 9.489 -30.962 54.022 1.00 50.50 112 HIS A O 1
ATOM 855 N N . PRO A 1 113 ? 10.445 -32.767 54.963 1.00 61.81 113 PRO A N 1
ATOM 856 C CA . PRO A 1 113 ? 11.688 -33.466 55.325 1.00 61.81 113 PRO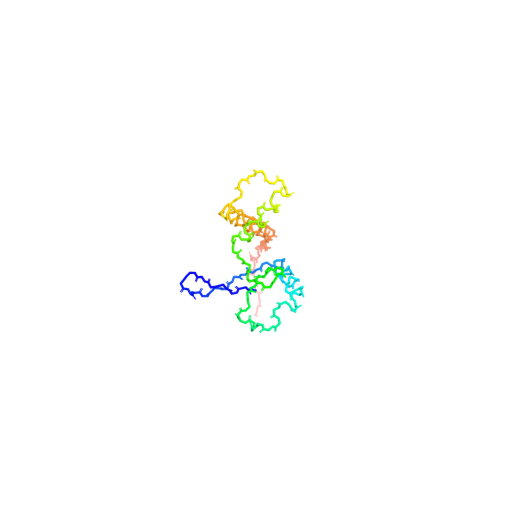 A CA 1
ATOM 857 C C . PRO A 1 113 ? 11.492 -34.941 55.757 1.00 61.81 113 PRO A C 1
ATOM 859 O O . PRO A 1 113 ? 10.381 -35.318 56.088 1.00 61.81 113 PRO A O 1
ATOM 862 N N . GLN A 1 114 ? 12.560 -35.749 55.848 1.00 45.25 114 GLN A N 1
ATOM 863 C CA . GLN A 1 114 ? 12.865 -36.596 57.023 1.00 45.25 114 GLN A CA 1
ATOM 864 C C . GLN A 1 114 ? 14.324 -37.083 56.981 1.00 45.25 114 GLN A C 1
ATOM 866 O O . GLN A 1 114 ? 14.805 -37.629 55.994 1.00 45.25 114 GLN A O 1
ATOM 871 N N . VAL A 1 115 ? 14.996 -36.846 58.103 1.00 56.03 115 VAL A N 1
ATOM 872 C CA . VAL A 1 115 ? 16.239 -37.456 58.587 1.00 56.03 115 VAL A CA 1
ATOM 873 C C . VAL A 1 115 ? 16.010 -38.939 58.904 1.00 56.03 115 VAL A C 1
ATOM 875 O O . VAL A 1 115 ? 15.024 -39.243 59.575 1.00 56.03 115 VAL A O 1
ATOM 878 N N . ARG A 1 116 ? 16.947 -39.825 58.535 1.00 39.53 116 ARG A N 1
ATOM 879 C CA . ARG A 1 116 ? 17.445 -40.908 59.408 1.00 39.53 116 ARG A CA 1
ATOM 880 C C . ARG A 1 116 ? 18.678 -41.608 58.833 1.00 39.53 116 ARG A C 1
ATOM 882 O O . ARG A 1 116 ? 18.823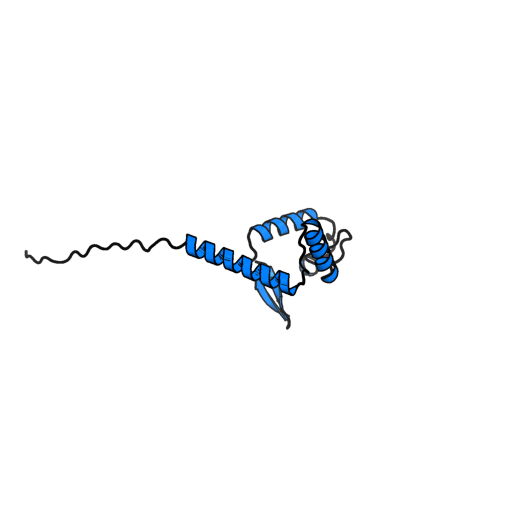 -41.714 57.622 1.00 39.53 116 ARG A O 1
ATOM 889 N N . ASP A 1 117 ? 19.519 -42.014 59.778 1.00 45.44 117 ASP A N 1
ATOM 890 C CA . ASP A 1 117 ? 20.774 -42.763 59.715 1.00 45.44 117 ASP A CA 1
ATOM 891 C C . ASP A 1 117 ? 20.839 -43.900 58.684 1.00 45.44 117 ASP A C 1
ATOM 893 O O . ASP A 1 117 ? 19.837 -44.569 58.447 1.00 45.44 117 ASP A O 1
ATOM 897 N N . GLU A 1 118 ? 22.038 -44.181 58.160 1.00 41.41 118 GLU A N 1
ATOM 898 C CA . GLU A 1 118 ? 22.850 -45.337 58.597 1.00 41.41 118 GLU A CA 1
ATOM 899 C C . GLU A 1 118 ? 24.171 -45.463 57.796 1.00 41.41 118 GLU A C 1
ATOM 901 O O . GLU A 1 118 ? 24.153 -45.492 56.567 1.00 41.41 118 GLU A O 1
ATOM 906 N N . LEU A 1 119 ? 25.263 -45.603 58.572 1.00 44.31 119 LEU A N 1
ATOM 907 C CA . LEU A 1 119 ? 26.590 -46.217 58.326 1.00 44.31 119 LEU A CA 1
ATOM 908 C C . LEU A 1 119 ? 27.613 -45.540 57.392 1.00 44.31 119 LEU A C 1
ATOM 910 O O . LEU A 1 119 ? 27.503 -45.639 56.152 1.00 44.31 119 LEU A O 1
#

Sequence (119 aa):
MLEVTRRGGTRARVPITAGAAAVLEAYLGHRIGKDAEISHDDRPLFITATGKAWDPSQAFRTIRQLATDAGIPERITPQTLRDTCIALARDDRTALSDAQEVPPRTDSGPIHPQVRDEL